Protein AF-A0ABD0W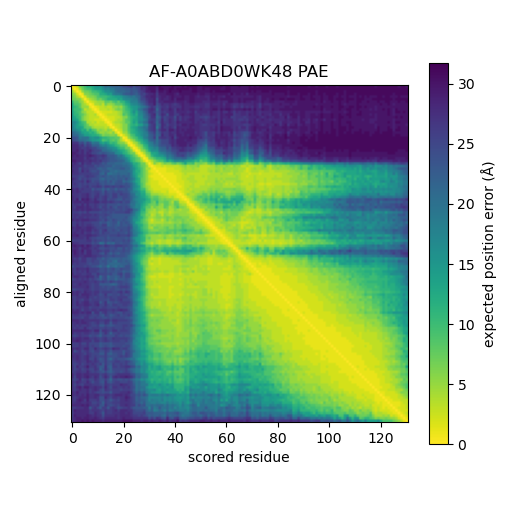K48-F1 (afdb_monomer)

Structure (mmCI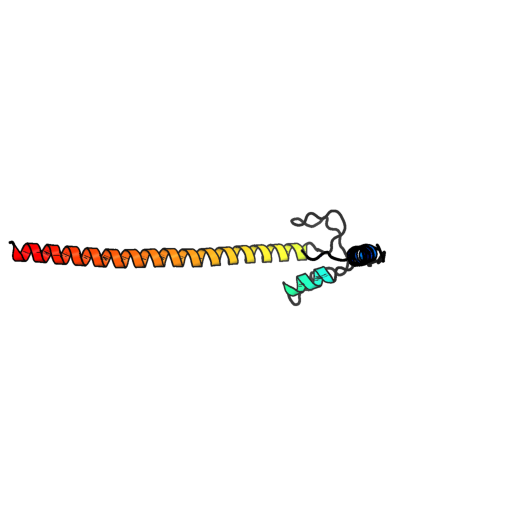F, N/CA/C/O backbone):
data_AF-A0ABD0WK48-F1
#
_entry.id   AF-A0ABD0WK48-F1
#
loop_
_atom_site.group_PDB
_atom_site.id
_atom_site.type_symbol
_atom_site.label_atom_id
_atom_site.label_alt_id
_atom_site.label_comp_id
_atom_site.label_asym_id
_atom_site.label_entity_id
_atom_site.label_seq_id
_atom_site.pdbx_PDB_ins_code
_atom_site.Cartn_x
_atom_site.Cartn_y
_atom_site.Cartn_z
_atom_site.occupancy
_atom_site.B_iso_or_equiv
_atom_site.auth_seq_id
_atom_site.auth_comp_id
_atom_site.auth_asym_id
_atom_site.auth_atom_id
_atom_site.pdbx_PDB_model_num
ATOM 1 N N . MET A 1 1 ? 22.327 44.661 16.193 1.00 39.25 1 MET A N 1
ATOM 2 C CA . MET A 1 1 ? 22.247 44.999 14.754 1.00 39.25 1 MET A CA 1
ATOM 3 C C . MET A 1 1 ? 23.644 44.863 14.163 1.00 39.25 1 MET A C 1
ATOM 5 O O . MET A 1 1 ? 24.412 45.811 14.189 1.00 39.25 1 MET A O 1
ATOM 9 N N . ALA A 1 2 ? 24.022 43.644 13.770 1.00 46.09 2 ALA A N 1
ATOM 10 C CA . ALA A 1 2 ? 25.344 43.358 13.218 1.00 46.09 2 ALA A CA 1
ATOM 11 C C . ALA A 1 2 ? 25.284 43.536 11.696 1.00 46.09 2 ALA A C 1
ATOM 13 O O . ALA A 1 2 ? 24.586 42.790 11.013 1.00 46.09 2 ALA A O 1
ATOM 14 N N . GLY A 1 3 ? 25.955 44.569 11.189 1.00 52.59 3 GLY A N 1
ATOM 15 C CA . GLY A 1 3 ? 26.127 44.782 9.757 1.00 52.59 3 GLY A CA 1
ATOM 16 C C . GLY A 1 3 ? 27.137 43.779 9.214 1.00 52.59 3 GLY A C 1
ATOM 17 O O . GLY A 1 3 ? 28.304 43.807 9.598 1.00 52.59 3 GLY A O 1
ATOM 18 N N . PHE A 1 4 ? 26.692 42.879 8.342 1.00 52.72 4 PHE A N 1
ATOM 19 C CA . PHE A 1 4 ? 27.599 42.032 7.574 1.00 52.72 4 PHE A CA 1
ATOM 20 C C . PHE A 1 4 ? 28.367 42.913 6.573 1.00 52.72 4 PHE A C 1
ATOM 22 O O . PHE A 1 4 ? 27.746 43.755 5.918 1.00 52.72 4 PHE A O 1
ATOM 29 N N . PRO A 1 5 ? 29.699 42.768 6.437 1.00 58.72 5 PRO A N 1
ATOM 30 C CA . PRO A 1 5 ? 30.467 43.580 5.505 1.00 58.72 5 PRO A CA 1
ATOM 31 C C . PRO A 1 5 ? 30.013 43.270 4.075 1.00 58.72 5 PRO A C 1
ATOM 33 O O . PRO A 1 5 ? 29.945 42.108 3.674 1.00 58.72 5 PRO A O 1
ATOM 36 N N . LEU A 1 6 ? 29.737 44.318 3.295 1.00 56.59 6 LEU A N 1
ATOM 37 C CA . LEU A 1 6 ? 29.278 44.255 1.898 1.00 56.59 6 LEU A CA 1
ATOM 38 C C . LEU A 1 6 ? 30.167 43.344 1.017 1.00 56.59 6 LEU A C 1
ATOM 40 O O . LEU A 1 6 ? 29.697 42.714 0.074 1.00 56.59 6 LEU A O 1
ATOM 44 N N . SER A 1 7 ? 31.447 43.217 1.386 1.00 60.34 7 SER A N 1
ATOM 45 C CA . SER A 1 7 ? 32.443 42.342 0.757 1.00 60.34 7 SER A CA 1
ATOM 46 C C . SER A 1 7 ? 32.170 40.841 0.962 1.00 60.34 7 SER A C 1
ATOM 48 O O . SER A 1 7 ? 32.363 40.058 0.035 1.00 60.34 7 SER A O 1
ATOM 50 N N . GLY A 1 8 ? 31.647 40.431 2.124 1.00 60.84 8 GLY A N 1
ATOM 51 C CA . GLY A 1 8 ? 31.311 39.030 2.406 1.00 60.84 8 GLY A CA 1
ATOM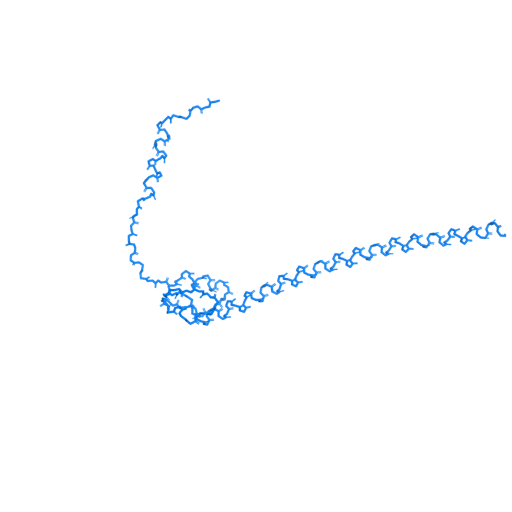 52 C C . GLY A 1 8 ? 30.084 38.547 1.629 1.00 60.84 8 GLY A C 1
ATOM 53 O O . GLY A 1 8 ? 30.057 37.415 1.153 1.00 60.84 8 GLY A O 1
ATOM 54 N N . ALA A 1 9 ? 29.103 39.431 1.422 1.00 65.94 9 ALA A N 1
ATOM 55 C CA . ALA A 1 9 ? 27.935 39.140 0.592 1.00 65.94 9 ALA A CA 1
ATOM 56 C C . ALA A 1 9 ? 28.314 38.967 -0.890 1.00 65.94 9 ALA A C 1
ATOM 58 O O . ALA A 1 9 ? 27.827 38.050 -1.549 1.00 65.94 9 ALA A O 1
ATOM 59 N N . LEU A 1 10 ? 29.231 39.798 -1.398 1.00 66.50 10 LEU A N 1
ATOM 60 C CA . LEU A 1 10 ? 29.768 39.682 -2.759 1.00 66.5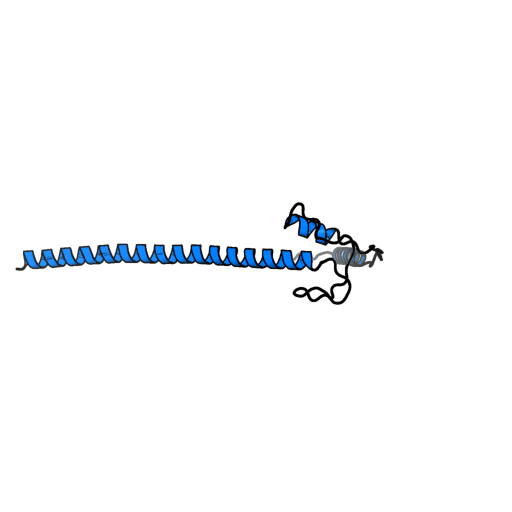0 10 LEU A CA 1
ATOM 61 C C . LEU A 1 10 ? 30.550 38.379 -2.966 1.00 66.50 10 LEU A C 1
ATOM 63 O O . LEU A 1 10 ? 30.410 37.745 -4.009 1.00 66.50 10 LEU A O 1
ATOM 67 N N . PHE A 1 11 ? 31.322 37.950 -1.964 1.00 67.19 11 PHE A N 1
ATOM 68 C CA . PHE A 1 11 ? 32.095 36.709 -2.029 1.00 67.19 11 PHE A CA 1
ATOM 69 C C . PHE A 1 11 ? 31.189 35.469 -2.056 1.00 67.19 11 PHE A C 1
ATOM 71 O O . PHE A 1 11 ? 31.371 34.585 -2.888 1.00 67.19 11 PHE A O 1
ATOM 78 N N . LEU A 1 12 ? 30.152 35.438 -1.211 1.00 65.50 12 LEU A N 1
ATOM 79 C CA . LEU A 1 12 ? 29.147 34.368 -1.215 1.00 65.50 12 LEU A CA 1
ATOM 80 C C . LEU A 1 12 ? 28.367 34.321 -2.537 1.00 65.50 12 LEU A C 1
ATOM 82 O O . LEU A 1 12 ? 28.122 33.242 -3.068 1.00 65.50 12 LEU A O 1
ATOM 86 N N . CYS A 1 13 ? 28.034 35.482 -3.107 1.00 65.19 13 CYS A N 1
ATOM 87 C CA . CYS A 1 13 ? 27.347 35.567 -4.395 1.00 65.19 13 CYS A CA 1
ATOM 88 C C . CYS A 1 13 ? 28.235 35.072 -5.553 1.00 65.19 13 CYS A C 1
ATOM 90 O O . CYS A 1 13 ? 27.763 34.351 -6.429 1.00 65.19 13 CYS A O 1
ATOM 92 N N . ALA A 1 14 ? 29.536 35.379 -5.523 1.00 66.75 14 ALA A N 1
ATOM 93 C CA . ALA A 1 14 ? 30.506 34.887 -6.500 1.00 66.75 14 ALA A CA 1
ATOM 94 C C . ALA A 1 14 ? 30.720 33.363 -6.411 1.00 66.75 14 ALA A C 1
ATOM 96 O O . ALA A 1 14 ? 30.802 32.704 -7.447 1.00 66.75 14 ALA A O 1
ATOM 97 N N . LEU A 1 15 ? 30.737 32.783 -5.202 1.00 62.91 15 LEU A N 1
ATOM 98 C CA . LEU A 1 15 ? 30.749 31.324 -5.031 1.00 62.91 15 LEU A CA 1
ATOM 99 C C . LEU A 1 15 ? 29.460 30.668 -5.552 1.00 62.91 15 LEU A C 1
ATOM 101 O O . LEU A 1 15 ? 29.537 29.626 -6.199 1.00 62.91 15 LEU A O 1
ATOM 105 N N . CYS A 1 16 ? 28.295 31.285 -5.328 1.00 58.66 16 CYS A N 1
ATOM 106 C CA . CYS A 1 16 ? 27.018 30.805 -5.869 1.00 58.66 16 CYS A CA 1
ATOM 107 C C . CYS A 1 16 ? 26.918 30.925 -7.400 1.00 58.66 16 CYS A C 1
ATOM 109 O O . CYS A 1 16 ? 26.192 30.160 -8.025 1.00 58.66 16 CYS A O 1
ATOM 111 N N . LEU A 1 17 ? 27.624 31.876 -8.016 1.00 57.88 17 LEU A N 1
ATOM 112 C CA . LEU A 1 17 ? 27.693 32.024 -9.475 1.00 57.88 17 LEU A CA 1
ATOM 113 C C . LEU A 1 17 ? 28.686 31.042 -10.116 1.00 57.88 17 LEU A C 1
ATOM 115 O O . LEU A 1 17 ? 28.498 30.644 -11.261 1.00 57.88 17 LEU A O 1
ATOM 119 N N . LEU A 1 18 ? 29.725 30.614 -9.390 1.00 55.19 18 LEU A N 1
ATOM 120 C CA . LEU A 1 18 ? 30.653 29.582 -9.869 1.00 55.19 18 LEU A CA 1
ATOM 121 C C . LEU A 1 18 ? 30.036 28.175 -9.850 1.00 55.19 18 LEU A C 1
ATOM 123 O O . LEU A 1 18 ? 30.424 27.333 -10.658 1.00 55.19 18 LEU A O 1
ATOM 127 N N . SER A 1 19 ? 29.067 27.917 -8.966 1.00 54.66 19 SER A N 1
ATOM 128 C CA . SER A 1 19 ? 28.349 26.638 -8.908 1.00 54.66 19 SER A CA 1
ATOM 129 C C . SER A 1 19 ? 27.261 26.482 -9.978 1.00 54.66 19 SER A C 1
ATOM 131 O O . SER A 1 19 ? 26.731 25.383 -10.130 1.00 54.66 19 SER A O 1
ATOM 133 N N . THR A 1 20 ? 26.952 27.529 -10.755 1.00 48.81 20 THR A N 1
ATOM 134 C CA . THR A 1 20 ? 25.996 27.467 -11.878 1.00 48.81 20 THR A CA 1
ATOM 135 C C . THR A 1 20 ? 26.649 27.348 -13.254 1.00 48.81 20 THR A C 1
ATOM 137 O O . THR A 1 20 ? 25.952 27.426 -14.267 1.00 48.81 20 THR A O 1
ATOM 140 N N . LEU A 1 21 ? 27.963 27.099 -13.329 1.00 45.97 21 LEU A N 1
ATOM 141 C CA . LEU A 1 21 ? 28.595 26.753 -14.599 1.00 45.97 21 LEU A CA 1
ATOM 142 C C . LEU A 1 21 ? 27.968 25.446 -15.128 1.00 45.97 21 LEU A C 1
ATOM 144 O O . LEU A 1 21 ? 28.060 24.427 -14.439 1.00 45.97 21 LEU A O 1
ATOM 148 N N . PRO A 1 22 ? 27.384 25.412 -16.344 1.00 48.19 22 PRO A N 1
ATOM 149 C CA . PRO A 1 22 ? 26.992 24.171 -17.001 1.00 48.19 22 PRO A CA 1
ATOM 150 C C . PRO A 1 22 ? 28.267 23.474 -17.501 1.00 48.19 22 PRO A C 1
ATOM 152 O O . PRO A 1 22 ? 28.565 23.404 -18.691 1.00 48.19 22 PRO A O 1
ATOM 155 N N . GLY A 1 23 ? 29.091 23.030 -16.555 1.00 43.12 23 GLY A N 1
ATOM 156 C CA . GLY A 1 23 ? 30.268 22.221 -16.792 1.00 43.12 23 GLY A CA 1
ATOM 157 C C . GLY A 1 23 ? 29.834 20.784 -17.019 1.00 43.12 23 GLY A C 1
ATOM 158 O O . GLY A 1 23 ? 29.422 20.103 -16.087 1.00 43.12 23 GLY A O 1
ATOM 159 N N . GLY A 1 24 ? 29.961 20.328 -18.261 1.00 41.25 24 GLY A N 1
ATOM 160 C CA . GLY A 1 24 ? 29.872 18.915 -18.600 1.00 41.25 24 GLY A CA 1
ATOM 161 C C . GLY A 1 24 ? 28.571 18.548 -19.289 1.00 41.25 24 GLY A C 1
ATOM 162 O O . GLY A 1 24 ? 27.638 18.030 -18.686 1.00 41.25 24 GLY A O 1
ATOM 163 N N . GLN A 1 25 ? 28.573 18.691 -20.609 1.00 46.84 25 GLN A N 1
ATOM 164 C CA . GLN A 1 25 ? 27.908 17.724 -21.472 1.00 46.84 25 GLN A CA 1
ATOM 165 C C . GLN A 1 25 ? 28.561 16.356 -21.223 1.00 46.84 25 GLN A C 1
ATOM 167 O O . GLN A 1 25 ? 29.493 15.946 -21.910 1.00 46.84 25 GLN A O 1
ATOM 172 N N . VAL A 1 26 ? 28.128 15.684 -20.153 1.00 39.44 26 VAL A N 1
ATOM 173 C CA . VAL A 1 26 ? 28.433 14.278 -19.940 1.00 39.44 26 VAL A CA 1
ATOM 174 C C . VAL A 1 26 ? 27.606 13.547 -20.979 1.00 39.44 26 VAL A C 1
ATOM 176 O O . VAL A 1 26 ? 26.389 13.421 -20.854 1.00 39.44 26 VAL A O 1
ATOM 179 N N . SER A 1 27 ? 28.273 13.081 -22.027 1.00 42.03 27 SER A N 1
ATOM 180 C CA . SER A 1 27 ? 27.764 12.026 -22.893 1.00 42.03 27 SER A CA 1
ATOM 181 C C . SER A 1 27 ? 27.634 10.753 -22.053 1.00 42.03 27 SER A C 1
ATOM 183 O O . SER A 1 27 ? 28.454 9.842 -22.142 1.00 42.03 27 SER A O 1
ATOM 185 N N . VAL A 1 28 ? 26.638 10.714 -21.162 1.00 51.16 28 VAL A N 1
ATOM 186 C CA . VAL A 1 28 ? 26.242 9.512 -20.439 1.00 51.16 28 VAL A CA 1
ATOM 187 C C . VAL A 1 28 ? 25.666 8.601 -21.511 1.00 51.16 28 VAL A C 1
ATOM 189 O O . VAL A 1 28 ? 24.569 8.845 -22.012 1.00 51.16 28 VAL A O 1
ATOM 192 N N . SER A 1 29 ? 26.406 7.559 -21.900 1.00 51.50 29 SER A N 1
ATOM 193 C CA . SER A 1 29 ? 25.767 6.412 -22.548 1.00 51.50 29 SER A CA 1
ATOM 194 C C . SER A 1 29 ? 24.596 6.042 -21.637 1.00 51.50 29 SER A C 1
ATOM 196 O O . SER A 1 29 ? 24.844 5.880 -20.437 1.00 51.50 29 SER A O 1
ATOM 198 N N . PRO A 1 30 ? 23.345 6.007 -22.110 1.00 64.25 30 PRO A N 1
ATOM 199 C CA . PRO A 1 30 ? 22.219 5.987 -21.199 1.00 64.25 30 PRO A CA 1
ATOM 200 C C . PRO A 1 30 ? 22.257 4.644 -20.462 1.00 64.25 30 PRO A C 1
ATOM 202 O O . PRO A 1 30 ? 22.046 3.596 -21.061 1.00 64.25 30 PRO A O 1
ATOM 205 N N . SER A 1 31 ? 22.660 4.660 -19.192 1.00 73.81 31 SER A N 1
ATOM 206 C CA . SER A 1 31 ? 22.884 3.449 -18.402 1.00 73.81 31 SER A CA 1
ATOM 207 C C . SER A 1 31 ? 21.830 3.386 -17.312 1.00 73.81 31 SER A C 1
ATOM 209 O O . SER A 1 31 ? 21.618 4.356 -16.585 1.00 73.81 31 SER A O 1
ATOM 211 N N . CYS A 1 32 ? 21.155 2.248 -17.193 1.00 84.62 32 CYS A N 1
ATOM 212 C CA . CYS A 1 32 ? 20.053 2.061 -16.250 1.00 84.62 32 CYS A CA 1
ATOM 213 C C . CYS A 1 32 ? 20.526 1.583 -14.866 1.00 84.62 32 CYS A C 1
ATOM 215 O O . CYS A 1 32 ? 19.750 1.016 -14.096 1.00 84.62 32 CYS A O 1
ATOM 217 N N . HIS A 1 33 ? 21.806 1.801 -14.541 1.00 85.94 33 HIS A N 1
ATOM 218 C CA . HIS A 1 33 ? 22.455 1.243 -13.356 1.00 85.94 33 HIS A CA 1
ATOM 219 C C . HIS A 1 33 ? 21.797 1.702 -12.045 1.00 85.94 33 HIS A C 1
ATOM 221 O O . HIS A 1 33 ? 21.564 0.888 -11.156 1.00 85.94 33 HIS A O 1
ATOM 227 N N . GLU A 1 34 ? 21.442 2.983 -11.933 1.00 86.44 34 GLU A N 1
ATOM 228 C CA . GLU A 1 34 ? 20.802 3.532 -10.730 1.00 86.44 34 GLU A CA 1
ATOM 229 C C . GLU A 1 34 ? 19.395 2.954 -10.505 1.00 86.44 34 GLU A C 1
ATOM 231 O O . GLU A 1 34 ? 19.073 2.490 -9.412 1.00 86.44 34 GLU A O 1
ATOM 236 N N . VAL A 1 35 ? 18.582 2.894 -11.565 1.00 85.81 35 VAL A N 1
ATOM 237 C CA . VAL A 1 35 ? 17.227 2.311 -11.533 1.00 85.81 35 VAL A CA 1
ATOM 238 C C . VAL A 1 35 ? 17.281 0.819 -11.211 1.00 85.81 35 VAL A C 1
ATOM 240 O O . VAL A 1 35 ? 16.434 0.272 -10.507 1.00 85.81 35 VAL A O 1
ATOM 243 N N . ARG A 1 36 ? 18.316 0.133 -11.692 1.00 85.12 36 ARG A N 1
ATOM 244 C CA . ARG A 1 36 ? 18.559 -1.255 -11.326 1.00 85.12 36 ARG A CA 1
ATOM 245 C C . ARG A 1 36 ? 18.951 -1.400 -9.858 1.00 85.12 36 ARG A C 1
ATOM 247 O O . ARG A 1 36 ? 18.462 -2.325 -9.214 1.00 85.12 36 ARG A O 1
ATOM 254 N N . ALA A 1 37 ? 19.828 -0.545 -9.340 1.00 86.31 37 ALA A N 1
ATOM 255 C CA . ALA A 1 37 ? 20.254 -0.610 -7.946 1.00 86.31 37 ALA A CA 1
ATOM 256 C C . ALA A 1 37 ? 19.058 -0.419 -6.999 1.00 86.31 37 ALA A C 1
ATOM 258 O O . ALA A 1 37 ? 18.880 -1.201 -6.064 1.00 86.31 37 ALA A O 1
ATOM 259 N N . SER A 1 38 ? 18.180 0.546 -7.291 1.00 85.69 38 SER A N 1
ATOM 260 C CA . SER A 1 38 ? 16.954 0.758 -6.515 1.00 85.69 38 SER A CA 1
ATOM 261 C C . SER A 1 38 ? 15.976 -0.416 -6.630 1.00 85.69 38 SER A C 1
ATOM 263 O O . SER A 1 38 ? 15.381 -0.823 -5.632 1.00 85.69 38 SER A O 1
ATOM 265 N N . PHE A 1 39 ? 15.866 -1.040 -7.805 1.00 86.25 39 PHE A N 1
ATOM 266 C CA . PHE A 1 39 ? 15.057 -2.248 -7.970 1.00 86.25 39 PHE A CA 1
ATOM 267 C C . PHE A 1 39 ? 15.588 -3.443 -7.187 1.00 86.25 39 PHE A C 1
ATOM 269 O O . PHE A 1 39 ? 14.814 -4.170 -6.569 1.00 86.25 39 PHE A O 1
ATOM 276 N N . GLN A 1 40 ? 16.904 -3.651 -7.189 1.00 86.50 40 GLN A N 1
ATOM 277 C CA . GLN A 1 40 ? 17.529 -4.747 -6.453 1.00 86.50 40 GLN A CA 1
ATOM 278 C C . GLN A 1 40 ? 17.388 -4.583 -4.939 1.00 86.50 40 GLN A C 1
ATOM 280 O O . GLN A 1 40 ? 17.268 -5.589 -4.244 1.00 86.50 40 GLN A O 1
ATOM 285 N N . ALA A 1 41 ? 17.342 -3.348 -4.433 1.00 85.69 41 ALA A N 1
ATOM 286 C CA . ALA A 1 41 ? 17.068 -3.087 -3.022 1.00 85.69 41 ALA A CA 1
ATOM 287 C C . ALA A 1 41 ? 15.671 -3.581 -2.597 1.00 85.69 41 ALA A C 1
ATOM 289 O O . ALA A 1 41 ? 15.501 -4.068 -1.483 1.00 85.69 41 ALA A O 1
ATOM 290 N N . LEU A 1 42 ? 14.682 -3.497 -3.493 1.00 83.25 42 LEU A N 1
ATOM 291 C CA . LEU A 1 42 ? 13.319 -3.990 -3.260 1.00 83.25 42 LEU A CA 1
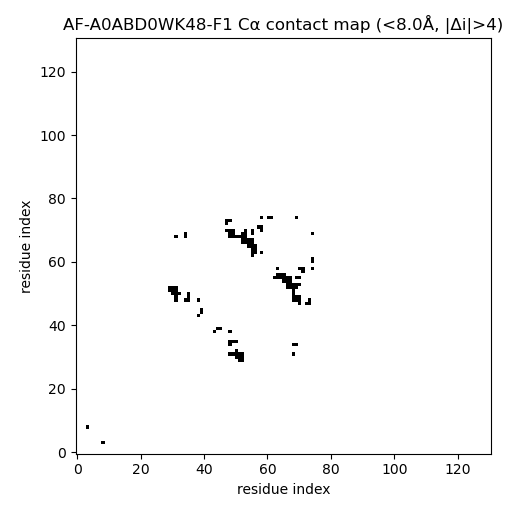ATOM 292 C C . LEU A 1 42 ? 13.165 -5.483 -3.587 1.00 83.25 42 LEU A C 1
ATOM 294 O O . LEU A 1 42 ? 12.367 -6.186 -2.970 1.00 83.25 42 LEU A O 1
ATOM 298 N N . HIS A 1 43 ? 13.930 -5.969 -4.564 1.00 82.81 43 HIS A N 1
ATOM 299 C CA . HIS A 1 43 ? 13.866 -7.332 -5.082 1.00 82.81 43 HIS A CA 1
ATOM 300 C C . HIS A 1 43 ? 15.277 -7.928 -5.238 1.00 82.81 43 HIS A C 1
ATOM 302 O O . HIS A 1 43 ? 15.800 -8.006 -6.363 1.00 82.81 43 HIS A O 1
ATOM 308 N N . PRO A 1 44 ? 15.905 -8.373 -4.133 1.00 78.69 44 PRO A N 1
ATOM 309 C CA . PRO A 1 44 ? 17.264 -8.904 -4.158 1.00 78.69 44 PRO A CA 1
ATOM 310 C C . PRO A 1 44 ? 17.376 -10.145 -5.056 1.00 78.69 44 PRO A C 1
ATOM 312 O O . PRO A 1 44 ? 16.495 -11.003 -5.087 1.00 78.69 44 PRO A O 1
ATOM 315 N N . GLY A 1 45 ? 18.471 -10.231 -5.820 1.00 72.62 45 GLY A N 1
ATOM 316 C CA . GLY A 1 45 ? 18.770 -11.365 -6.709 1.00 72.62 45 GLY A CA 1
ATOM 317 C C . GLY A 1 45 ? 18.030 -11.369 -8.052 1.00 72.62 45 GLY A C 1
ATOM 318 O O . GLY A 1 45 ? 18.185 -12.298 -8.845 1.00 72.62 45 GLY A O 1
ATOM 319 N N . SER A 1 46 ? 17.236 -10.339 -8.340 1.00 72.50 46 SER A N 1
ATOM 320 C CA . SER A 1 46 ? 16.402 -10.298 -9.535 1.00 72.50 46 SER A CA 1
ATOM 321 C C . SER A 1 46 ? 17.083 -9.561 -10.706 1.00 72.50 46 SER A C 1
ATOM 323 O O . SER A 1 46 ? 17.593 -8.451 -10.561 1.00 72.50 46 SER A O 1
ATOM 325 N N . LYS A 1 47 ? 17.115 -10.183 -11.898 1.00 73.19 47 LYS A N 1
ATOM 326 C CA . LYS A 1 47 ? 17.757 -9.627 -13.116 1.00 73.19 47 LYS A CA 1
ATOM 327 C C . LYS A 1 47 ? 16.764 -8.952 -14.076 1.00 73.19 47 LYS A C 1
ATOM 329 O O . LYS A 1 47 ? 16.991 -8.918 -15.279 1.00 73.19 47 LYS A O 1
ATOM 334 N N . TRP A 1 48 ? 15.625 -8.475 -13.570 1.00 72.75 48 TRP A N 1
ATOM 335 C CA . TRP A 1 48 ? 14.527 -7.961 -14.410 1.00 72.75 48 TRP A CA 1
ATOM 336 C C . TRP A 1 48 ? 14.706 -6.505 -14.852 1.00 72.75 48 TRP A C 1
ATOM 338 O O . TRP A 1 48 ? 13.992 -6.038 -15.743 1.00 72.75 48 TRP A O 1
ATOM 348 N N . ALA A 1 49 ? 15.655 -5.800 -14.235 1.00 78.88 49 ALA A N 1
ATOM 349 C CA . ALA A 1 49 ? 16.024 -4.448 -14.615 1.00 78.88 49 ALA A CA 1
ATOM 350 C C . ALA A 1 49 ? 16.897 -4.477 -15.885 1.00 78.88 49 ALA A C 1
ATOM 352 O O . ALA A 1 49 ? 17.908 -5.192 -15.898 1.00 78.88 49 ALA A O 1
ATOM 353 N N . PRO A 1 50 ? 16.549 -3.722 -16.937 1.00 80.38 50 PRO A N 1
ATOM 354 C CA . PRO A 1 50 ? 17.360 -3.644 -18.147 1.00 80.38 50 PRO A CA 1
ATOM 355 C C . PRO A 1 50 ? 18.707 -2.940 -17.881 1.00 80.38 50 PRO A C 1
ATOM 357 O O . PRO A 1 50 ? 18.829 -2.154 -16.945 1.00 80.38 50 PRO A O 1
ATOM 360 N N . GLU A 1 51 ? 19.734 -3.256 -18.678 1.00 77.38 51 GLU A N 1
ATOM 361 C CA . GLU A 1 51 ? 21.055 -2.585 -18.630 1.00 77.38 51 GLU A CA 1
ATOM 362 C C . GLU A 1 51 ? 21.029 -1.238 -19.360 1.00 77.38 51 GLU A C 1
ATOM 364 O O . GLU A 1 51 ? 21.642 -0.256 -18.937 1.00 77.38 51 GLU A O 1
ATOM 369 N N . THR A 1 52 ? 20.299 -1.218 -20.474 1.00 78.50 52 THR A N 1
ATOM 370 C CA . THR A 1 52 ? 20.162 -0.100 -21.400 1.00 78.50 52 THR A CA 1
ATOM 371 C C . THR A 1 52 ? 18.692 0.308 -21.514 1.00 78.50 52 THR A C 1
ATOM 373 O O . THR A 1 52 ? 17.803 -0.500 -21.234 1.00 78.50 52 THR A O 1
ATOM 376 N 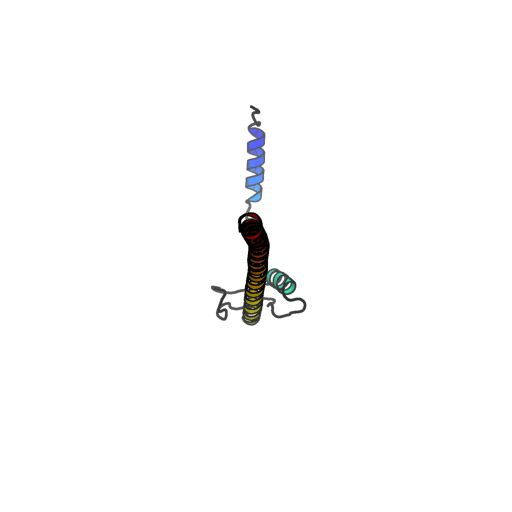N . PRO A 1 53 ? 18.398 1.552 -21.918 1.00 81.56 53 PRO A N 1
ATOM 377 C CA . PRO A 1 53 ? 17.036 2.024 -22.037 1.00 81.56 53 PRO A CA 1
ATOM 378 C C . PRO A 1 53 ? 16.296 1.237 -23.107 1.00 81.56 53 PRO A C 1
ATOM 380 O O . PRO A 1 53 ? 16.819 0.980 -24.193 1.00 81.56 53 PRO A O 1
ATOM 383 N N . VAL A 1 54 ? 15.057 0.898 -22.797 1.00 84.00 54 VAL A N 1
ATOM 384 C CA . VAL A 1 54 ? 14.121 0.211 -23.681 1.00 84.00 54 VAL A CA 1
ATOM 385 C C . VAL A 1 54 ? 12.981 1.154 -24.053 1.00 84.00 54 VAL A C 1
ATOM 387 O O . VAL A 1 54 ? 12.758 2.166 -23.389 1.00 84.00 54 VAL A O 1
ATOM 390 N N . SER A 1 55 ? 12.258 0.846 -25.130 1.00 82.44 55 SER A N 1
ATOM 391 C CA . SER A 1 55 ? 11.065 1.614 -25.496 1.00 82.44 55 SER A CA 1
ATOM 392 C C . SER A 1 55 ? 10.023 1.534 -24.380 1.00 82.44 55 SER A C 1
ATOM 394 O O . SER A 1 55 ? 9.696 0.447 -23.906 1.00 82.44 55 SER A O 1
ATOM 396 N N . GLY A 1 56 ? 9.497 2.686 -23.969 1.00 81.31 56 GLY A N 1
ATOM 397 C CA . GLY A 1 56 ? 8.495 2.790 -22.913 1.00 81.31 56 GLY A CA 1
ATOM 398 C C . GLY A 1 56 ? 7.047 2.602 -23.365 1.00 81.31 56 GLY A C 1
ATOM 399 O O . GLY A 1 56 ? 6.137 2.732 -22.552 1.00 81.31 56 GLY A O 1
ATOM 400 N N . ALA A 1 57 ? 6.821 2.303 -24.648 1.00 80.38 57 ALA A N 1
ATOM 401 C CA . ALA A 1 57 ? 5.481 2.169 -25.226 1.00 80.38 57 ALA A CA 1
ATOM 402 C C . ALA A 1 57 ? 4.670 0.993 -24.647 1.00 80.38 57 ALA A C 1
ATOM 404 O O . ALA A 1 57 ? 3.444 1.003 -24.719 1.00 80.38 57 ALA A O 1
ATOM 405 N N . ASP A 1 58 ? 5.347 -0.002 -24.069 1.00 82.00 58 ASP A N 1
ATOM 406 C CA . ASP A 1 58 ? 4.723 -1.213 -23.527 1.00 82.00 58 ASP A CA 1
ATOM 407 C C . ASP A 1 58 ? 4.277 -1.083 -22.060 1.00 82.00 58 ASP A C 1
ATOM 409 O O . ASP A 1 58 ? 3.706 -2.034 -21.515 1.00 82.00 58 ASP A O 1
ATOM 413 N N . LEU A 1 59 ? 4.562 0.053 -21.409 1.00 85.56 59 LEU A N 1
ATOM 414 C CA . LEU A 1 59 ? 4.207 0.292 -20.010 1.00 85.56 59 LEU A CA 1
ATOM 415 C C . LEU A 1 59 ? 2.761 0.765 -19.886 1.00 85.56 59 LEU A C 1
ATOM 417 O O . LEU A 1 59 ? 2.294 1.613 -20.646 1.00 85.56 59 LEU A O 1
ATOM 421 N N . GLN A 1 60 ? 2.051 0.215 -18.904 1.00 86.69 60 GLN A N 1
ATOM 422 C CA . GLN A 1 60 ? 0.630 0.493 -18.690 1.00 86.69 60 GLN A CA 1
ATOM 423 C C . GLN A 1 60 ? 0.385 1.487 -17.554 1.00 86.69 60 GLN A C 1
ATOM 425 O O . GLN A 1 60 ? -0.605 2.217 -17.584 1.00 86.69 60 GLN A O 1
ATOM 430 N N . VAL A 1 61 ? 1.259 1.511 -16.545 1.00 89.56 61 VAL A N 1
ATOM 431 C CA . VAL A 1 61 ? 1.092 2.336 -15.341 1.00 89.56 61 VAL A CA 1
ATOM 432 C C . VAL A 1 61 ? 1.943 3.597 -15.450 1.00 89.56 61 VAL A C 1
AT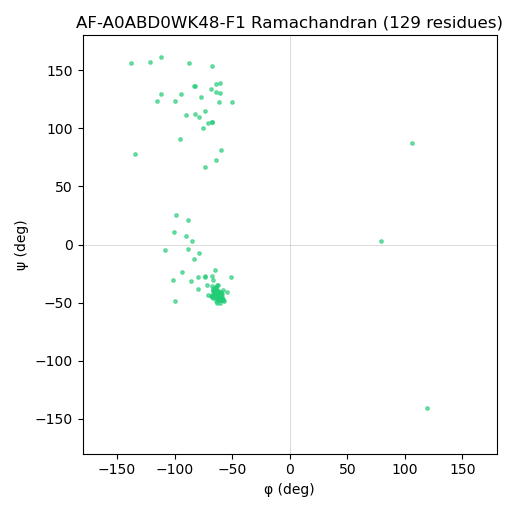OM 434 O O . VAL A 1 61 ? 1.457 4.709 -15.242 1.00 89.56 61 VAL A O 1
ATOM 437 N N . CYS A 1 62 ? 3.214 3.442 -15.805 1.00 87.06 62 CYS A N 1
ATOM 438 C CA . CYS A 1 62 ? 4.137 4.542 -16.008 1.00 87.06 62 CYS A CA 1
ATOM 439 C C . CYS A 1 62 ? 3.952 5.136 -17.409 1.00 87.06 62 CYS A C 1
ATOM 441 O O . CYS A 1 62 ? 4.316 4.533 -18.416 1.00 87.06 62 CYS A O 1
ATOM 443 N N . GLN A 1 63 ? 3.458 6.371 -17.481 1.00 84.44 63 GLN A N 1
ATOM 444 C CA . GLN A 1 63 ? 3.392 7.111 -18.741 1.00 84.44 63 GLN A CA 1
ATOM 445 C C . GLN A 1 63 ? 4.787 7.617 -19.117 1.00 84.44 63 GLN A C 1
ATOM 447 O O . GLN A 1 63 ? 5.255 8.628 -18.595 1.00 84.44 63 GLN A O 1
ATOM 452 N N . SER A 1 64 ? 5.459 6.916 -20.030 1.00 78.19 64 SER A N 1
ATOM 453 C CA . SER A 1 64 ? 6.774 7.313 -20.539 1.00 78.19 64 SER A CA 1
ATOM 454 C C . SER A 1 64 ? 6.703 7.650 -22.030 1.00 78.19 64 SER A C 1
ATOM 456 O O . SER A 1 64 ? 6.248 6.856 -22.848 1.00 78.19 64 SER A O 1
ATOM 458 N N . LYS A 1 65 ? 7.124 8.868 -22.399 1.00 71.00 65 LYS A N 1
ATOM 459 C CA . LYS A 1 65 ? 7.238 9.306 -23.799 1.00 71.00 65 LYS A CA 1
ATOM 460 C C . LYS A 1 65 ? 8.683 9.099 -24.257 1.00 71.00 65 LYS A C 1
ATOM 462 O O . LYS A 1 65 ? 9.510 9.983 -24.070 1.00 71.00 65 LYS A O 1
ATOM 467 N N . GLY A 1 66 ? 8.990 7.931 -24.823 1.00 78.44 66 GLY A N 1
ATOM 468 C CA . GLY A 1 66 ? 10.309 7.624 -25.392 1.00 78.44 66 GLY A CA 1
ATOM 469 C C . GLY A 1 66 ? 11.020 6.447 -24.720 1.00 78.44 66 GLY A C 1
ATOM 470 O O . GLY A 1 66 ? 10.396 5.434 -24.414 1.00 78.44 66 GLY A O 1
ATOM 471 N N . MET A 1 67 ? 12.337 6.569 -24.540 1.00 81.12 67 MET A N 1
ATOM 472 C CA . MET A 1 67 ? 13.186 5.532 -23.943 1.00 81.12 67 MET A CA 1
ATOM 473 C C . MET A 1 67 ? 13.129 5.591 -22.410 1.00 81.12 67 MET A C 1
ATOM 475 O O . MET A 1 67 ? 13.204 6.670 -21.826 1.00 81.12 67 MET A O 1
ATOM 479 N N . THR A 1 68 ? 13.028 4.437 -21.754 1.00 86.62 68 THR A N 1
ATOM 480 C CA . THR A 1 68 ? 12.919 4.296 -20.296 1.00 86.62 68 THR A CA 1
ATOM 481 C C . THR A 1 68 ? 13.791 3.153 -19.777 1.00 86.62 68 THR A C 1
ATOM 483 O O . THR A 1 68 ? 14.100 2.206 -20.493 1.00 86.62 68 THR A O 1
ATOM 486 N N . CYS A 1 69 ? 14.172 3.222 -18.505 1.00 86.75 69 CYS A N 1
ATOM 487 C CA . CYS A 1 69 ? 14.878 2.151 -17.801 1.00 86.75 69 CYS A CA 1
ATOM 488 C C . CYS A 1 69 ? 13.936 1.158 -17.104 1.00 86.75 69 CYS A C 1
ATOM 490 O O . CYS A 1 69 ? 14.394 0.281 -16.374 1.00 86.75 69 CYS A O 1
ATOM 492 N N . CYS A 1 70 ? 12.627 1.279 -17.331 1.00 86.69 70 CYS A N 1
ATOM 493 C CA . CYS A 1 70 ? 11.633 0.347 -16.822 1.00 86.69 70 CYS A CA 1
ATOM 494 C C . CYS A 1 70 ? 11.222 -0.635 -17.919 1.00 86.69 70 CYS A C 1
ATOM 496 O O . CYS A 1 70 ? 10.750 -0.236 -18.977 1.00 86.69 70 CYS A O 1
ATOM 498 N 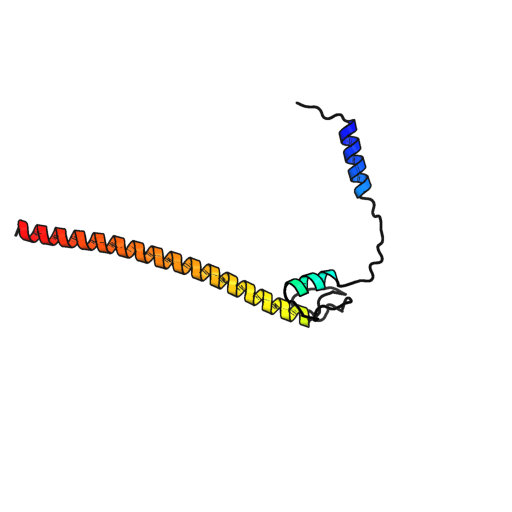N . SER A 1 71 ? 11.374 -1.933 -17.659 1.00 87.19 71 SER A N 1
ATOM 499 C CA . SER A 1 71 ? 10.802 -2.971 -18.520 1.00 87.19 71 SER A CA 1
ATOM 500 C C . SER A 1 71 ? 9.368 -3.287 -18.089 1.00 87.19 71 SER A C 1
ATOM 502 O O . SER A 1 71 ? 9.023 -3.144 -16.916 1.00 87.19 71 SER A O 1
ATOM 504 N N . ARG A 1 72 ? 8.538 -3.807 -18.998 1.00 86.75 72 ARG A N 1
ATOM 505 C CA . ARG A 1 72 ? 7.180 -4.262 -18.652 1.00 86.75 72 ARG A CA 1
ATOM 506 C C . ARG A 1 72 ? 7.169 -5.281 -17.502 1.00 86.75 72 ARG A C 1
ATOM 508 O O . ARG A 1 72 ? 6.369 -5.174 -16.583 1.00 86.75 72 ARG A O 1
ATOM 515 N N . ARG A 1 73 ? 8.122 -6.223 -17.490 1.00 85.69 73 ARG A N 1
ATOM 516 C CA . ARG A 1 73 ? 8.269 -7.197 -16.387 1.00 85.69 73 ARG A CA 1
ATOM 517 C C . ARG A 1 73 ? 8.617 -6.530 -15.056 1.00 85.69 73 ARG A C 1
ATOM 519 O O . ARG A 1 73 ? 8.178 -6.996 -14.010 1.00 85.69 73 ARG A O 1
ATOM 526 N N . MET A 1 74 ? 9.434 -5.481 -15.085 1.00 87.94 74 MET A N 1
ATOM 527 C CA . MET A 1 74 ? 9.788 -4.705 -13.898 1.00 87.94 74 MET A CA 1
ATOM 528 C C . MET A 1 74 ? 8.567 -3.951 -13.364 1.00 87.94 74 MET A C 1
ATOM 530 O O . MET A 1 74 ? 8.294 -4.015 -12.168 1.00 87.94 74 MET A O 1
ATOM 534 N N . GLU A 1 75 ? 7.797 -3.316 -14.250 1.00 89.19 75 GLU A N 1
ATOM 535 C CA . GLU A 1 75 ? 6.559 -2.609 -13.910 1.00 89.19 75 GLU A CA 1
ATOM 536 C C . GLU A 1 75 ? 5.518 -3.545 -13.279 1.00 89.19 75 GLU A C 1
ATOM 538 O O . GLU A 1 75 ? 4.999 -3.248 -12.206 1.00 89.19 75 GLU A O 1
ATOM 543 N N . GLU A 1 76 ? 5.274 -4.713 -13.879 1.00 90.19 76 GLU A N 1
ATOM 544 C CA . GLU A 1 76 ? 4.337 -5.714 -13.349 1.00 90.19 76 GLU A CA 1
ATOM 545 C C . GLU A 1 76 ? 4.720 -6.156 -11.922 1.00 90.19 76 GLU A C 1
ATOM 547 O O . GLU A 1 76 ? 3.861 -6.303 -11.050 1.00 90.19 76 GLU A O 1
ATOM 552 N N . ARG A 1 77 ? 6.019 -6.323 -11.634 1.00 89.12 77 ARG A N 1
ATOM 553 C CA . ARG A 1 77 ? 6.498 -6.681 -10.285 1.00 89.12 77 ARG A CA 1
ATOM 554 C C . ARG A 1 77 ? 6.348 -5.541 -9.288 1.00 89.12 77 ARG A C 1
ATOM 556 O O . ARG A 1 77 ? 5.877 -5.784 -8.176 1.00 89.12 77 ARG A O 1
ATOM 563 N N . TYR A 1 78 ? 6.687 -4.319 -9.689 1.00 89.75 78 TYR A N 1
ATOM 564 C CA . TYR A 1 78 ? 6.455 -3.132 -8.870 1.00 89.75 78 TYR A CA 1
ATOM 565 C C . TYR A 1 78 ? 4.978 -2.944 -8.549 1.00 89.75 78 TYR A C 1
ATOM 567 O O . TYR A 1 78 ? 4.643 -2.626 -7.414 1.00 89.75 78 TYR A O 1
ATOM 575 N N . GLN A 1 79 ? 4.092 -3.173 -9.517 1.00 92.00 79 GLN A N 1
ATOM 576 C CA . GLN A 1 79 ? 2.655 -3.041 -9.319 1.00 92.00 79 GLN A CA 1
ATOM 577 C C . GLN A 1 79 ? 2.149 -4.016 -8.250 1.00 92.00 79 GLN A C 1
ATOM 579 O O . GLN A 1 79 ? 1.410 -3.617 -7.349 1.00 92.00 79 GLN A O 1
ATOM 584 N N . VAL A 1 80 ? 2.584 -5.279 -8.307 1.00 92.25 80 VAL A N 1
ATOM 585 C CA . VAL A 1 80 ? 2.236 -6.281 -7.289 1.00 92.25 80 VAL A CA 1
ATOM 586 C C . VAL A 1 80 ? 2.794 -5.888 -5.920 1.00 92.25 80 VAL A C 1
ATOM 588 O O . VAL A 1 80 ? 2.054 -5.915 -4.939 1.00 92.25 80 VAL A O 1
ATOM 591 N N . ALA A 1 81 ? 4.064 -5.480 -5.848 1.00 91.31 81 ALA A N 1
ATOM 592 C CA . ALA A 1 81 ? 4.696 -5.072 -4.594 1.00 91.31 81 ALA A CA 1
ATOM 593 C C . ALA A 1 81 ? 4.019 -3.836 -3.977 1.00 91.31 81 ALA A C 1
ATOM 595 O O . ALA A 1 81 ? 3.733 -3.813 -2.782 1.00 91.31 81 ALA A O 1
ATOM 596 N N . ALA A 1 82 ? 3.698 -2.831 -4.794 1.00 92.75 82 ALA A N 1
ATOM 597 C CA . ALA A 1 82 ? 3.007 -1.623 -4.360 1.00 92.75 82 ALA A CA 1
ATOM 598 C C . ALA A 1 82 ? 1.602 -1.938 -3.834 1.00 92.75 82 ALA A C 1
ATOM 600 O O . ALA A 1 82 ? 1.219 -1.446 -2.772 1.00 92.75 82 ALA A O 1
ATOM 601 N N . LYS A 1 83 ? 0.857 -2.804 -4.535 1.00 94.94 83 LYS A N 1
ATOM 602 C CA . LYS A 1 83 ? -0.461 -3.262 -4.087 1.00 94.94 83 LYS A CA 1
ATOM 603 C C . LYS A 1 83 ? -0.367 -3.977 -2.740 1.00 94.94 83 LYS A C 1
ATOM 605 O O . LYS A 1 83 ? -1.085 -3.610 -1.817 1.00 94.94 83 LYS A O 1
ATOM 610 N N . GLN A 1 84 ? 0.547 -4.936 -2.610 1.00 94.88 84 GLN A N 1
ATOM 611 C CA . GLN A 1 84 ? 0.752 -5.676 -1.362 1.00 94.88 84 GLN A CA 1
ATOM 612 C C . GLN A 1 84 ? 1.159 -4.759 -0.204 1.00 94.88 84 GLN A C 1
ATOM 614 O O . GLN A 1 84 ? 0.653 -4.924 0.901 1.00 94.88 84 GLN A O 1
ATOM 619 N N . ASN A 1 85 ? 2.030 -3.777 -0.450 1.00 94.69 85 ASN A N 1
ATOM 620 C CA . ASN A 1 85 ? 2.449 -2.805 0.560 1.00 94.69 85 ASN A CA 1
ATOM 621 C C . ASN A 1 85 ? 1.295 -1.896 1.014 1.00 94.69 85 ASN A C 1
ATOM 623 O O . ASN A 1 85 ? 1.159 -1.588 2.196 1.00 94.69 85 ASN A O 1
ATOM 627 N N . MET A 1 86 ? 0.440 -1.471 0.082 1.00 96.12 86 MET A N 1
ATOM 628 C CA . MET A 1 86 ? -0.737 -0.672 0.420 1.00 96.12 86 MET A CA 1
ATOM 629 C C . MET A 1 86 ? -1.765 -1.498 1.201 1.00 96.12 86 MET A C 1
ATOM 631 O O . MET A 1 86 ? -2.287 -1.034 2.214 1.00 96.12 86 MET A O 1
ATOM 635 N N . GLU A 1 87 ? -2.031 -2.729 0.761 1.00 97.44 87 GLU A N 1
ATOM 636 C CA . GLU A 1 87 ? -2.937 -3.654 1.443 1.00 97.44 87 GLU A CA 1
ATOM 637 C C . GLU A 1 87 ? -2.439 -3.981 2.855 1.00 97.44 87 GLU A C 1
ATOM 639 O O . GLU A 1 87 ? -3.216 -3.901 3.805 1.00 97.44 87 GLU A O 1
ATOM 644 N N . SER A 1 88 ? -1.150 -4.281 3.034 1.00 96.25 88 SER A N 1
ATOM 645 C CA . SER A 1 88 ? -0.573 -4.577 4.350 1.00 96.25 88 SER A CA 1
ATOM 646 C C . SER A 1 88 ? -0.595 -3.364 5.287 1.00 96.25 88 SER A C 1
ATOM 648 O O . SER A 1 88 ? -0.949 -3.505 6.462 1.00 96.25 88 SER A O 1
ATOM 650 N N . GLY A 1 89 ? -0.297 -2.165 4.776 1.00 96.88 89 GLY A N 1
ATOM 651 C CA . GLY A 1 89 ? -0.399 -0.916 5.531 1.00 96.88 89 GLY A CA 1
ATOM 652 C C . GLY A 1 89 ? -1.831 -0.639 5.991 1.00 96.88 89 GLY A C 1
ATOM 653 O O . GLY A 1 89 ? -2.067 -0.374 7.173 1.00 96.88 89 GLY A O 1
ATOM 654 N N . LEU A 1 90 ? -2.802 -0.789 5.086 1.00 97.94 90 LEU A N 1
ATOM 655 C CA . LEU A 1 90 ? -4.222 -0.624 5.397 1.00 97.94 90 LEU A CA 1
ATOM 656 C C . LEU A 1 90 ? -4.700 -1.644 6.440 1.00 97.94 90 LEU A C 1
ATOM 658 O O . LEU A 1 90 ? -5.386 -1.274 7.393 1.00 97.94 90 LEU A O 1
ATOM 662 N N . GLN A 1 91 ? -4.325 -2.915 6.284 1.00 97.81 91 GLN A N 1
ATOM 663 C CA . GLN A 1 91 ? -4.677 -3.973 7.234 1.00 97.81 91 GLN A CA 1
ATOM 664 C C . GLN A 1 91 ? -4.098 -3.693 8.623 1.00 97.81 91 GLN A C 1
ATOM 666 O O . GLN A 1 91 ? -4.808 -3.824 9.618 1.00 97.81 91 GLN A O 1
ATOM 671 N N . THR A 1 92 ? -2.845 -3.239 8.697 1.00 97.62 92 THR A N 1
ATOM 672 C CA . THR A 1 92 ? -2.179 -2.904 9.964 1.00 97.62 92 THR A CA 1
ATOM 673 C C . THR A 1 92 ? -2.886 -1.754 10.677 1.00 97.62 92 THR A C 1
ATOM 675 O O . THR A 1 92 ? -3.260 -1.886 11.844 1.00 97.62 92 THR A O 1
ATOM 678 N N . ALA A 1 93 ? -3.138 -0.651 9.967 1.00 97.00 93 ALA A N 1
ATOM 679 C CA . ALA A 1 93 ? -3.847 0.498 10.524 1.00 97.00 93 ALA A CA 1
ATOM 680 C C . ALA A 1 93 ? -5.271 0.124 10.974 1.00 97.00 93 ALA A C 1
ATOM 682 O O . ALA A 1 93 ? -5.709 0.503 12.061 1.00 97.00 93 ALA A O 1
ATOM 683 N N . SER A 1 94 ? -5.983 -0.679 10.174 1.00 97.56 94 SER A N 1
ATOM 684 C CA . SER A 1 94 ? -7.326 -1.161 10.512 1.00 97.56 94 SER A CA 1
ATOM 685 C C . SER A 1 94 ? -7.322 -2.054 11.753 1.00 97.56 94 SER A C 1
ATOM 687 O O . SER A 1 94 ? -8.179 -1.897 12.622 1.00 97.56 94 SER A O 1
ATOM 689 N N . ALA A 1 95 ? -6.363 -2.975 11.865 1.00 97.88 95 ALA A N 1
ATOM 690 C CA . ALA A 1 95 ? -6.239 -3.866 13.013 1.00 97.88 95 ALA A CA 1
ATOM 691 C C . ALA A 1 95 ? -5.969 -3.087 14.308 1.00 97.88 95 ALA A C 1
ATOM 693 O O . ALA A 1 95 ? -6.629 -3.335 15.317 1.00 97.88 95 ALA A O 1
ATOM 694 N N . GLN A 1 96 ? -5.064 -2.104 14.267 1.00 97.88 96 GLN A N 1
ATOM 695 C CA . GLN A 1 96 ? -4.783 -1.237 15.414 1.00 97.88 96 GLN A CA 1
ATOM 696 C C . GLN A 1 96 ? -6.018 -0.439 15.840 1.00 97.88 96 GLN A C 1
ATOM 698 O O . GLN A 1 96 ? -6.371 -0.427 17.019 1.00 97.88 96 GLN A O 1
ATOM 703 N N . LEU A 1 97 ? -6.720 0.173 14.883 1.00 98.19 97 LEU A N 1
ATOM 704 C CA . LEU A 1 97 ? -7.940 0.922 15.170 1.00 98.19 97 LEU A CA 1
ATOM 705 C C . LEU A 1 97 ? -9.028 0.025 15.781 1.00 98.19 97 LEU A C 1
ATOM 707 O O . LEU A 1 97 ? -9.639 0.394 16.782 1.00 98.19 97 LEU A O 1
ATOM 711 N N . LYS A 1 98 ? -9.250 -1.170 15.219 1.00 98.00 98 LYS A N 1
ATOM 712 C CA . LYS A 1 98 ? -10.213 -2.146 15.755 1.00 98.00 98 LYS A CA 1
ATOM 713 C C . LYS A 1 98 ? -9.882 -2.534 17.191 1.00 98.00 98 LYS A C 1
ATOM 715 O O . LYS A 1 98 ? -10.790 -2.590 18.015 1.00 98.00 98 LYS A O 1
ATOM 720 N N . LEU A 1 99 ? -8.605 -2.764 17.499 1.00 98.25 99 LEU A N 1
ATOM 721 C CA . LEU A 1 99 ? -8.168 -3.096 18.853 1.00 98.25 99 LEU A CA 1
ATOM 722 C C . LEU A 1 99 ? -8.514 -1.973 19.833 1.00 98.25 99 LEU A C 1
ATOM 724 O O . LEU A 1 99 ? -9.108 -2.247 20.873 1.00 98.25 99 LEU A O 1
ATOM 728 N N . LEU A 1 100 ? -8.217 -0.718 19.483 1.00 98.38 100 LEU A N 1
ATOM 729 C CA . LEU A 1 100 ? -8.540 0.436 20.328 1.00 98.38 100 LEU A CA 1
ATOM 730 C C . LEU A 1 100 ? -10.049 0.586 20.551 1.00 98.38 100 LEU A C 1
ATOM 732 O O . LEU A 1 100 ? -10.483 0.862 21.667 1.00 98.38 100 LEU A O 1
ATOM 736 N N . ILE A 1 101 ? -10.860 0.383 19.512 1.00 98.38 101 ILE A N 1
ATOM 737 C CA . ILE A 1 101 ? -12.323 0.449 19.626 1.00 98.38 101 ILE A CA 1
ATOM 738 C C . ILE A 1 101 ? -12.839 -0.651 20.559 1.00 98.38 101 ILE A C 1
ATOM 740 O O . ILE A 1 101 ? -13.608 -0.363 21.475 1.00 98.38 101 ILE A O 1
ATOM 744 N N . ILE A 1 102 ? -12.396 -1.895 20.360 1.00 98.44 102 ILE A N 1
ATOM 745 C CA . ILE A 1 102 ? -12.802 -3.037 21.191 1.00 98.44 102 ILE A CA 1
ATOM 746 C C . ILE A 1 102 ? -12.374 -2.821 22.644 1.00 98.44 102 ILE A C 1
ATOM 748 O O . ILE A 1 102 ? -13.166 -3.046 23.556 1.00 98.44 102 ILE A O 1
ATOM 752 N N . GLN A 1 103 ? -11.150 -2.343 22.870 1.00 98.25 103 GLN A N 1
ATOM 753 C CA . GLN A 1 103 ? -10.641 -2.071 24.210 1.00 98.25 103 GLN A CA 1
ATOM 754 C C . GLN A 1 103 ? -11.452 -0.974 24.912 1.00 98.25 103 GLN A C 1
ATOM 756 O O . GLN A 1 103 ? -11.864 -1.164 26.054 1.00 98.25 103 GLN A O 1
ATOM 761 N N . ASN A 1 104 ? -11.743 0.139 24.232 1.00 98.12 104 ASN A N 1
ATOM 762 C CA . ASN A 1 104 ? -12.573 1.207 24.794 1.00 98.12 104 ASN A CA 1
ATOM 763 C C . ASN A 1 104 ? -13.998 0.729 25.101 1.00 98.12 104 ASN A C 1
ATOM 765 O O . ASN A 1 104 ? -14.541 1.061 26.154 1.00 98.12 104 ASN A O 1
ATOM 769 N N . ALA A 1 105 ? -14.589 -0.087 24.224 1.00 98.25 105 ALA A N 1
ATOM 770 C CA . ALA A 1 105 ? -15.899 -0.680 24.464 1.00 98.25 105 ALA A CA 1
ATOM 771 C C . ALA A 1 105 ? -15.889 -1.602 25.694 1.00 98.25 105 ALA A C 1
ATOM 773 O O . ALA A 1 105 ? -16.780 -1.501 26.535 1.00 98.25 105 ALA A O 1
ATOM 774 N N . ALA A 1 106 ? -14.865 -2.447 25.842 1.00 97.94 106 ALA A N 1
ATOM 775 C CA . ALA A 1 106 ? -14.721 -3.338 26.991 1.00 97.94 106 ALA A CA 1
ATOM 776 C C . ALA A 1 106 ? -14.540 -2.565 28.309 1.00 97.94 106 ALA A C 1
ATOM 778 O O . ALA A 1 106 ? -15.167 -2.906 29.312 1.00 97.94 106 ALA A O 1
ATOM 779 N N . LEU A 1 107 ? -13.736 -1.495 28.306 1.00 97.88 107 LEU A N 1
ATOM 780 C CA . LEU A 1 107 ? -13.570 -0.619 29.469 1.00 97.88 107 LEU A CA 1
ATOM 781 C C . LEU A 1 107 ? -14.897 0.031 29.867 1.00 97.88 107 LEU A C 1
ATOM 783 O O . LEU A 1 107 ? -15.287 -0.026 31.032 1.00 97.88 107 LEU A O 1
ATOM 787 N N . PHE A 1 108 ? -15.620 0.588 28.894 1.00 97.56 108 PHE A N 1
ATOM 788 C CA . PHE A 1 108 ? -16.918 1.207 29.141 1.00 97.56 108 PHE A CA 1
ATOM 789 C C . PHE A 1 108 ? -17.933 0.202 29.695 1.00 97.56 108 PHE A C 1
ATOM 791 O O . PHE A 1 108 ? -18.597 0.477 30.694 1.00 97.56 108 PHE A O 1
ATOM 798 N N . GLN A 1 109 ? -18.022 -0.982 29.084 1.00 97.06 109 GLN A N 1
ATOM 799 C CA . GLN A 1 109 ? -18.895 -2.057 29.551 1.00 97.06 109 GLN A CA 1
ATOM 800 C C . GLN A 1 109 ? -18.552 -2.485 30.982 1.00 97.06 109 GLN A C 1
ATOM 802 O O . GLN A 1 109 ? -19.461 -2.639 31.794 1.00 97.06 109 GLN A O 1
ATOM 807 N N . GLY A 1 110 ? -17.266 -2.617 31.319 1.00 96.19 110 GLY A N 1
ATOM 808 C CA . GLY A 1 110 ? -16.822 -2.957 32.672 1.00 96.19 110 GLY A CA 1
ATOM 809 C C . GLY A 1 110 ? -17.219 -1.906 33.712 1.00 96.19 110 GLY A C 1
ATOM 810 O O . GLY A 1 110 ? -17.758 -2.248 34.766 1.00 96.19 110 GLY A O 1
ATOM 811 N N . SER A 1 111 ? -17.020 -0.621 33.408 1.00 96.69 111 SER A N 1
ATOM 812 C CA . SER A 1 111 ? -17.433 0.473 34.295 1.00 96.69 111 SER A CA 1
ATOM 813 C C . SER A 1 111 ? -18.950 0.540 34.462 1.00 96.69 111 SER A C 1
ATOM 815 O O . SER A 1 111 ? -19.440 0.665 35.583 1.00 96.69 111 SER A O 1
ATOM 817 N N . PHE A 1 112 ? -19.703 0.422 33.368 1.00 97.06 112 PHE A N 1
ATOM 818 C CA . PHE A 1 112 ? -21.162 0.449 33.418 1.00 97.06 112 PHE A CA 1
ATOM 819 C C . PHE A 1 112 ? -21.729 -0.738 34.206 1.00 97.06 112 PHE A C 1
ATOM 821 O O . PHE A 1 112 ? -22.632 -0.561 35.023 1.00 97.06 112 PHE A O 1
ATOM 828 N N . TYR A 1 113 ? -21.164 -1.934 34.017 1.00 97.06 113 TYR A N 1
ATOM 829 C CA . TYR A 1 113 ? -21.539 -3.126 34.773 1.00 97.06 113 TYR A CA 1
ATOM 830 C C . TYR A 1 113 ? -21.349 -2.921 36.281 1.00 97.06 113 TYR A C 1
ATOM 832 O O . TYR A 1 113 ? -22.272 -3.179 37.051 1.00 97.06 113 TYR A O 1
ATOM 840 N N . LEU A 1 114 ? -20.199 -2.380 36.703 1.00 96.38 114 LEU A N 1
ATOM 841 C CA . LEU A 1 114 ? -19.938 -2.064 38.112 1.00 96.38 114 LEU A CA 1
ATOM 842 C C . LEU A 1 114 ? -20.974 -1.094 38.688 1.00 96.38 114 LEU A C 1
ATOM 844 O O . LEU A 1 114 ? -21.520 -1.352 39.760 1.00 96.38 114 LEU A O 1
ATOM 848 N N . VAL A 1 115 ? -21.275 -0.006 37.971 1.00 96.44 115 VAL A N 1
ATOM 849 C CA . VAL A 1 115 ? -22.294 0.967 38.394 1.00 96.44 115 VAL A CA 1
ATOM 850 C C . VAL A 1 115 ? -23.650 0.284 38.554 1.00 96.44 115 VAL A C 1
ATOM 852 O O . VAL A 1 115 ? -24.289 0.434 39.593 1.00 96.44 115 VAL A O 1
ATOM 855 N N . CYS A 1 116 ? -24.060 -0.518 37.570 1.00 95.88 116 CYS A N 1
ATOM 856 C CA . CYS A 1 116 ? -25.325 -1.241 37.611 1.00 95.88 116 CYS A CA 1
ATOM 857 C C . CYS A 1 116 ? -25.399 -2.193 38.817 1.00 95.88 116 CYS A C 1
ATOM 859 O O . CYS A 1 116 ? -26.384 -2.176 39.555 1.00 95.88 116 CYS A O 1
ATOM 861 N N . CYS A 1 117 ? -24.335 -2.957 39.085 1.00 94.44 117 CYS A N 1
ATOM 862 C CA . CYS A 1 117 ? -24.260 -3.839 40.250 1.00 94.44 117 CYS A CA 1
ATOM 863 C C . CYS A 1 117 ? -24.421 -3.082 41.574 1.00 94.44 117 CYS A C 1
ATOM 865 O O . CYS A 1 117 ? -25.174 -3.529 42.440 1.00 94.44 117 CYS A O 1
ATOM 867 N N . ILE A 1 118 ? -23.747 -1.939 41.731 1.00 95.62 118 ILE A N 1
ATOM 868 C CA . ILE A 1 118 ? -23.862 -1.108 42.937 1.00 95.62 118 ILE A CA 1
ATOM 869 C C . ILE A 1 118 ? -25.297 -0.597 43.090 1.00 95.62 118 ILE A C 1
ATOM 871 O O . ILE A 1 118 ? -25.868 -0.695 44.176 1.00 95.62 118 ILE A O 1
ATOM 875 N N . SER A 1 119 ? -25.904 -0.096 42.010 1.00 94.19 119 SER A N 1
ATOM 876 C CA . SER A 1 119 ? -27.281 0.404 42.032 1.00 94.19 119 SER A CA 1
ATOM 877 C C . SER A 1 119 ? -28.290 -0.675 42.434 1.00 94.19 119 SER A C 1
ATOM 879 O O . SER A 1 119 ? -29.151 -0.406 43.269 1.00 94.19 119 SER A O 1
ATOM 881 N N . LEU A 1 120 ? -28.179 -1.898 41.900 1.00 94.38 120 LEU A N 1
ATOM 882 C CA . LEU A 1 120 ? -29.055 -3.006 42.302 1.00 94.38 120 LEU A CA 1
ATOM 883 C C . LEU A 1 120 ? -28.833 -3.423 43.757 1.00 94.38 120 LEU A C 1
ATOM 885 O O . LEU A 1 120 ? -29.802 -3.682 44.469 1.00 94.38 120 LEU A O 1
ATOM 889 N N . ASN A 1 121 ? -27.577 -3.480 44.209 1.00 93.06 121 ASN A N 1
ATOM 890 C CA . ASN A 1 121 ? -27.271 -3.820 45.596 1.00 93.06 121 ASN A CA 1
ATOM 891 C C . ASN A 1 121 ? -27.887 -2.797 46.564 1.00 93.06 121 ASN A C 1
ATOM 893 O O . ASN A 1 121 ? -28.564 -3.180 47.517 1.00 93.06 121 ASN A O 1
ATOM 897 N N . PHE A 1 122 ? -27.733 -1.504 46.262 1.00 91.81 122 PHE A N 1
ATOM 898 C CA . PHE A 1 122 ? -28.336 -0.420 47.033 1.00 91.81 122 PHE A CA 1
ATOM 899 C C . PHE A 1 122 ? -29.867 -0.480 47.020 1.00 91.81 122 PHE A C 1
ATOM 901 O O . PHE A 1 122 ? -30.495 -0.348 48.069 1.00 91.81 122 PHE A O 1
ATOM 908 N N . TYR A 1 123 ? -30.474 -0.721 45.854 1.00 90.06 123 TYR A N 1
ATOM 909 C CA . TYR A 1 123 ? -31.923 -0.880 45.734 1.00 90.06 123 TYR A CA 1
ATOM 910 C C . TYR A 1 123 ? -32.437 -2.011 46.633 1.00 90.06 123 TYR A C 1
ATOM 912 O O . TYR A 1 123 ? -33.349 -1.798 47.428 1.00 90.06 123 TYR A O 1
ATOM 920 N N . PHE A 1 124 ? -31.798 -3.182 46.574 1.00 90.00 124 PHE A N 1
ATOM 921 C CA . PHE A 1 124 ? -32.167 -4.337 47.388 1.00 90.00 124 PHE A CA 1
ATOM 922 C C . PHE A 1 124 ? -32.011 -4.065 48.890 1.00 90.00 124 PHE A C 1
ATOM 924 O O . PHE A 1 124 ? -32.904 -4.383 49.674 1.00 90.00 124 PHE A O 1
ATOM 931 N N . TYR A 1 125 ? -30.909 -3.423 49.289 1.00 86.88 125 TYR A N 1
ATOM 932 C CA . TYR A 1 125 ? -30.683 -3.024 50.677 1.00 86.88 125 TYR A CA 1
ATOM 933 C C . TYR A 1 125 ? -31.783 -2.081 51.181 1.00 86.88 125 TYR A C 1
ATOM 935 O O . TYR A 1 125 ? -32.308 -2.280 52.275 1.00 86.88 125 TYR A O 1
ATOM 943 N N . CYS A 1 126 ? -32.179 -1.102 50.362 1.00 78.44 126 CYS A N 1
ATOM 944 C CA . CYS A 1 126 ? -33.237 -0.141 50.671 1.00 78.44 126 CYS A CA 1
ATOM 945 C C . CYS A 1 126 ? -34.602 -0.835 50.845 1.00 78.44 126 CYS A C 1
ATOM 947 O O . CYS A 1 126 ? -35.318 -0.562 51.805 1.00 78.44 126 CYS A O 1
ATOM 949 N N . THR A 1 127 ? -34.937 -1.801 49.980 1.00 83.69 127 THR A N 1
ATOM 950 C CA . THR A 1 127 ? -36.167 -2.604 50.116 1.00 83.69 127 THR A CA 1
ATOM 951 C C . THR A 1 127 ? -36.180 -3.455 51.389 1.00 83.69 127 THR A C 1
ATOM 953 O O . THR A 1 127 ? -37.226 -3.591 52.008 1.00 83.69 127 THR A O 1
ATOM 956 N N . LEU A 1 128 ? -35.036 -4.000 51.808 1.00 84.88 128 LEU A N 1
ATOM 957 C CA . LEU A 1 128 ? -34.922 -4.799 53.036 1.00 84.88 128 LEU A CA 1
ATOM 958 C C . LEU A 1 128 ? -34.980 -3.979 54.329 1.00 84.88 128 LEU A C 1
ATOM 960 O O . LEU A 1 128 ? -35.347 -4.523 55.364 1.00 84.88 128 LEU A O 1
ATOM 964 N N . THR A 1 129 ? -34.559 -2.712 54.299 1.00 70.50 129 THR A N 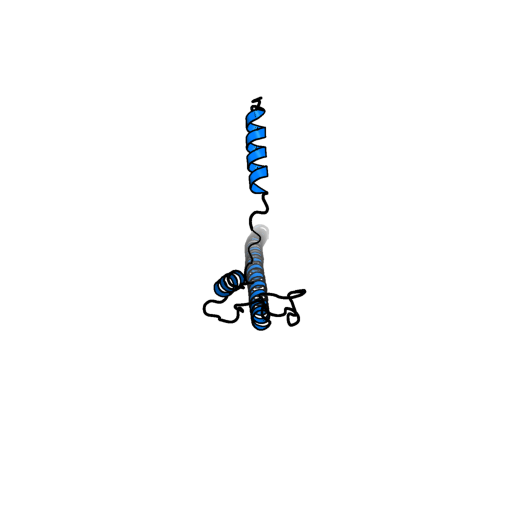1
ATOM 965 C CA . THR A 1 129 ? -34.508 -1.855 55.498 1.00 70.50 129 THR A CA 1
ATOM 966 C C . THR A 1 129 ? -35.757 -1.001 55.700 1.00 70.50 129 THR A C 1
ATOM 968 O O . THR A 1 129 ? -36.013 -0.599 56.832 1.00 70.50 129 THR A O 1
ATOM 971 N N . LEU A 1 130 ? -36.521 -0.711 54.641 1.00 70.06 130 LEU A N 1
ATOM 972 C CA . LEU A 1 130 ? -37.769 0.064 54.718 1.00 70.06 130 LEU A CA 1
ATOM 973 C C . LEU A 1 130 ? -39.048 -0.765 54.496 1.00 70.06 130 LEU A C 1
ATOM 975 O O . LEU A 1 130 ? -40.139 -0.199 54.579 1.00 70.06 130 LEU A O 1
ATOM 979 N N . GLY A 1 131 ? -38.920 -2.055 54.172 1.00 56.28 131 GLY A N 1
ATOM 980 C CA . GLY A 1 131 ? -40.035 -2.990 53.976 1.00 56.28 131 GLY A CA 1
ATOM 981 C C . GLY A 1 131 ? -40.462 -3.717 55.242 1.00 56.28 131 GLY A C 1
ATOM 982 O O . GLY A 1 131 ? -39.616 -3.891 56.146 1.00 56.28 131 GLY A O 1
#

Sequence (131 aa):
MAGFPLSGALFLCALCLLSTLPGGQVSVSPSCHEVRASFQALHPGSKWAPETPVSGADLQVCQSKGMTCCSRRMEERYQVAAKQNMESGLQTASAQLKLLIIQNAALFQGSFYLVCCISLNFYFYCTLTLG

pLDDT: mean 80.66, std 16.65, range [39.25, 98.44]

Organism: Umbra pygmaea (NCBI:txid75934)

Foldseek 3Di:
DDDDPPVVVVVVVVVVVVVPPPPDPDPPQAFLVVVVVVLCVVPPPDPQFDGHWDAPPLDDPDDDDGTDRDDNVSNVVVVVVVVVVVVVVVVVVVVVVVVVVVVVVVVVVVVVVVVVVVVVVVVVVVVVVVD

Nearest PDB structures (foldseek):
  4ywt-assembly3_C  TM=8.835E-01  e=7.025E-03  Homo sapiens
  4bwe-assembly3_C  TM=8.823E-01  e=9.374E-03  Homo sapiens
  4ywt-assembly1_A  TM=8.428E-01  e=7.025E-03  Homo sapiens
  4bwe-assembly1_A  TM=8.781E-01  e=1.344E-02  Homo sapiens
  4ad7-assembly3_C  TM=8.851E-01  e=1.669E-02  Homo sapiens

Secondary structure (DSSP, 8-state):
-----HHHHHHHHHHHHHTT------------HHHHHHHHHHSTT---S-SS-EEGGG-SSS--SSEES--HHHHHHHHHHHHHHHHHHHHHHHHHHHHHHHHHHHHHHHHHHHHHHHHHHHHHHHHHHH-

InterPro domains:
  IPR001863 Glypican [PF01153] (28-115)
  IPR001863 Glypican [PTHR10822] (5-112)

Radius of gyration: 33.7 Å; Cα contacts (8 Å, |Δi|>4): 66; chains: 1; bounding box: 72×56×81 Å

Mean predicted aligned error: 14.65 Å

Solvent-accessible surface area (backbone atoms only — not comparable to full-atom values): 7713 Å² total; per-residue (Å²): 139,84,81,76,59,73,65,58,57,52,52,55,50,51,54,60,56,63,72,65,59,89,78,69,89,70,84,65,73,70,63,20,60,66,64,32,52,60,47,32,75,79,39,74,94,59,82,59,52,42,68,48,59,37,74,17,80,76,45,88,83,60,90,49,95,50,76,28,54,59,36,57,72,38,49,56,50,50,51,52,52,52,49,52,52,52,51,51,50,52,50,51,55,49,52,54,52,51,50,54,52,53,51,53,51,51,52,51,52,53,54,51,50,53,52,51,52,52,54,53,52,51,52,52,52,50,52,67,73,76,101